Protein AF-A0A520Y7A0-F1 (afdb_monomer_lite)

Sequence (139 aa):
MLLGVAVIYAPFRQKADNKTYRIAVAVALAAAFLLTWVSLAVGIIGHESNDANAMYFAVLGVAIVGAVLVRFQPRGMMRTMYATAFAQAEVGATALIVRLGSRAPAWPWYVLMLTVFFGALWFFSGWLFQTAAEQLAGR

Foldseek 3Di:
DVVVVCVVVVVVVLLVPQPLSVVLVVLVVVLLVVLVCCLCPANLAAGNPQPLSVLSVVLVVLLVVQCVVCVVQLLSNLVSLLVSLVSLLVSLVCCLVVVRRVPHPPPPVSSVVSNVVSSVSSNVSSVSSVVSNVVSVVD

Structure (mmCIF, N/CA/C/O backbone):
data_AF-A0A520Y7A0-F1
#
_entry.id   AF-A0A520Y7A0-F1
#
loop_
_atom_site.group_PDB
_atom_site.id
_atom_site.type_symbol
_atom_site.label_atom_id
_atom_site.label_alt_id
_atom_site.label_comp_id
_atom_site.label_asym_id
_atom_site.label_entity_id
_atom_site.label_seq_id
_atom_site.pdbx_PDB_ins_code
_atom_site.Cartn_x
_atom_site.Cartn_y
_atom_site.Cartn_z
_atom_site.occupancy
_atom_site.B_iso_or_equiv
_atom_site.auth_seq_id
_atom_site.auth_comp_id
_atom_site.auth_asym_id
_atom_site.auth_atom_id
_atom_site.pdbx_PDB_model_num
ATOM 1 N N . MET A 1 1 ? -38.387 2.052 13.410 1.00 51.72 1 MET A N 1
ATOM 2 C CA . MET A 1 1 ? -37.458 2.593 12.388 1.00 51.72 1 MET A CA 1
ATOM 3 C C . MET A 1 1 ? -36.276 3.379 12.975 1.00 51.72 1 MET A C 1
ATOM 5 O O . MET A 1 1 ? -35.196 3.276 12.417 1.00 51.72 1 MET A O 1
ATOM 9 N N . LEU A 1 2 ? -36.401 4.071 14.120 1.00 52.44 2 LEU A N 1
ATOM 10 C CA . LEU A 1 2 ? -35.292 4.851 14.713 1.00 52.44 2 LEU A CA 1
ATOM 11 C C . LEU A 1 2 ? -34.219 4.022 15.459 1.00 52.44 2 LEU A C 1
ATOM 13 O O . LEU A 1 2 ? -33.059 4.418 15.494 1.00 52.44 2 LEU A O 1
ATOM 17 N N . LEU A 1 3 ? -34.558 2.837 15.982 1.00 50.62 3 LEU A N 1
ATOM 18 C CA . LEU A 1 3 ? -33.594 1.966 16.682 1.00 50.62 3 LEU A CA 1
ATOM 19 C C . LEU A 1 3 ? -32.600 1.257 15.740 1.00 50.62 3 LEU A C 1
ATOM 21 O O . LEU A 1 3 ? -31.473 0.976 16.136 1.00 50.62 3 LEU A O 1
ATOM 25 N N . GLY A 1 4 ? -32.973 1.025 14.475 1.00 45.44 4 GLY A N 1
ATOM 26 C CA . GLY A 1 4 ? -32.101 0.368 13.489 1.00 45.44 4 GLY A CA 1
ATOM 27 C C . GLY A 1 4 ? -30.946 1.249 12.999 1.00 45.44 4 GLY A C 1
ATOM 28 O O . GLY A 1 4 ? -29.886 0.740 12.646 1.00 45.44 4 GLY A O 1
ATOM 29 N N . VAL A 1 5 ? -31.117 2.574 13.033 1.00 51.53 5 VAL A N 1
ATOM 30 C CA . VAL A 1 5 ? -30.088 3.534 12.603 1.00 51.53 5 VAL A CA 1
ATOM 31 C C . VAL A 1 5 ? -28.972 3.643 13.650 1.00 51.53 5 VAL A C 1
ATOM 33 O O . VAL A 1 5 ? -27.796 3.662 13.298 1.00 51.53 5 VAL A O 1
ATOM 36 N N . ALA A 1 6 ? -29.300 3.620 14.945 1.00 51.00 6 ALA A N 1
ATOM 37 C CA . ALA A 1 6 ? -28.305 3.741 16.015 1.00 51.00 6 ALA A CA 1
ATOM 38 C C . ALA A 1 6 ? -27.326 2.550 16.071 1.00 51.00 6 ALA A C 1
ATOM 40 O O . ALA A 1 6 ? -26.126 2.750 16.264 1.00 51.00 6 ALA A O 1
ATOM 41 N N . VAL A 1 7 ? -27.814 1.325 15.834 1.00 51.75 7 VAL A N 1
ATOM 42 C CA . VAL A 1 7 ? -26.997 0.096 15.880 1.00 51.75 7 VAL A CA 1
ATOM 43 C C . VAL A 1 7 ? -26.000 0.024 14.717 1.00 51.75 7 VAL A C 1
ATOM 45 O O . VAL A 1 7 ? -24.890 -0.477 14.885 1.00 51.75 7 VAL A O 1
ATOM 48 N N . ILE A 1 8 ? -26.349 0.581 13.553 1.00 54.84 8 ILE A N 1
ATOM 49 C CA . ILE A 1 8 ? -25.453 0.637 12.387 1.00 54.84 8 ILE A CA 1
ATOM 50 C C . ILE A 1 8 ? -24.413 1.758 12.538 1.00 54.84 8 ILE A C 1
ATOM 52 O O . ILE A 1 8 ? -23.253 1.570 12.174 1.00 54.84 8 ILE A O 1
ATOM 56 N N . TYR A 1 9 ? -24.790 2.912 13.101 1.00 51.34 9 TYR A N 1
ATOM 57 C CA . TYR A 1 9 ? -23.896 4.074 13.201 1.00 51.34 9 TYR A CA 1
ATOM 58 C C . TYR A 1 9 ? -22.880 4.002 14.348 1.00 51.34 9 TYR A C 1
ATOM 60 O O . TYR A 1 9 ? -21.765 4.508 14.197 1.00 51.34 9 TYR A O 1
ATOM 68 N N . ALA A 1 10 ? -23.227 3.389 15.483 1.00 54.41 10 ALA A N 1
ATOM 69 C CA . ALA A 1 10 ? -22.354 3.320 16.659 1.00 54.41 10 ALA A CA 1
ATOM 70 C C . ALA A 1 10 ? -20.947 2.732 16.383 1.00 54.41 10 ALA A C 1
ATOM 72 O O . ALA A 1 10 ? -19.960 3.379 16.751 1.00 54.41 10 ALA A O 1
ATOM 73 N N . PRO A 1 11 ? -20.795 1.592 15.675 1.00 57.97 11 PRO A N 1
ATOM 74 C CA . PRO A 1 11 ? -19.472 1.039 15.376 1.00 57.97 11 PRO A CA 1
ATOM 75 C C . PRO A 1 11 ? -18.675 1.874 14.363 1.00 57.97 11 PRO A C 1
ATOM 77 O O . PRO A 1 11 ? -17.447 1.841 14.384 1.00 57.97 11 PRO A O 1
ATOM 80 N N . PHE A 1 12 ? -19.330 2.641 13.484 1.00 58.81 12 PHE A N 1
ATOM 81 C CA . PHE A 1 12 ? -18.635 3.581 12.594 1.00 58.81 12 PHE A CA 1
ATOM 82 C C . PHE A 1 12 ? -18.145 4.822 13.351 1.00 58.81 12 PHE A C 1
ATOM 84 O O . PHE A 1 12 ? -17.016 5.260 13.131 1.00 58.81 12 PHE A O 1
ATOM 91 N N . ARG A 1 13 ? -18.947 5.350 14.286 1.00 58.78 13 ARG A N 1
ATOM 92 C CA . ARG A 1 13 ? -18.568 6.502 15.121 1.00 58.78 13 ARG A CA 1
ATOM 93 C C . ARG A 1 13 ? -17.380 6.209 16.035 1.00 58.78 13 ARG A C 1
ATOM 95 O O . ARG A 1 13 ? -16.436 6.989 16.053 1.00 58.78 13 ARG A O 1
ATOM 102 N N . GLN A 1 14 ? -17.367 5.066 16.723 1.00 62.28 14 GLN A N 1
ATOM 103 C CA . GLN A 1 14 ? -16.245 4.710 17.606 1.00 62.28 14 GLN A CA 1
ATOM 104 C C . GLN A 1 14 ? -14.903 4.610 16.866 1.00 62.28 14 GLN A C 1
ATOM 106 O O . GLN A 1 14 ? -13.871 5.015 17.401 1.00 62.28 14 GLN A O 1
ATOM 111 N N . LYS A 1 15 ? -14.909 4.101 15.628 1.00 64.94 15 LYS A N 1
ATOM 112 C CA . LYS A 1 15 ? -1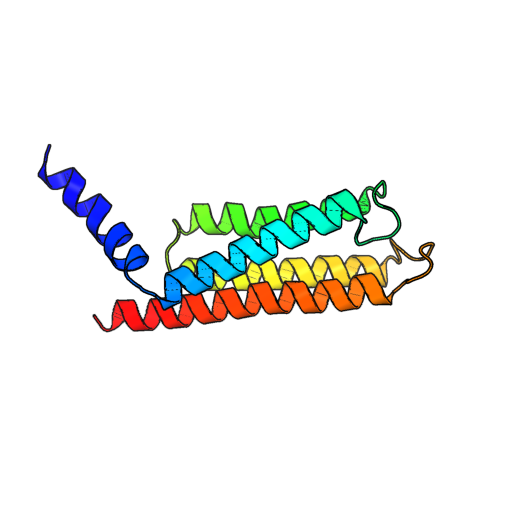3.706 4.057 14.782 1.00 64.94 15 LYS A CA 1
ATOM 113 C C . LYS A 1 15 ? -13.262 5.454 14.361 1.00 64.94 15 LYS A C 1
ATOM 115 O O . LYS A 1 15 ? -12.070 5.741 14.388 1.00 64.94 15 LYS A O 1
ATOM 120 N N . ALA A 1 16 ? -14.213 6.314 13.990 1.00 64.06 16 ALA A N 1
ATOM 121 C CA . ALA A 1 16 ? -13.939 7.684 13.569 1.00 64.06 16 ALA A CA 1
ATOM 122 C C . ALA A 1 16 ? -13.330 8.540 14.697 1.00 64.06 16 ALA A C 1
ATOM 124 O O . ALA A 1 16 ? -12.490 9.391 14.416 1.00 64.06 16 ALA A O 1
ATOM 125 N N . ASP A 1 17 ? -13.669 8.272 15.960 1.00 77.25 17 ASP A N 1
ATOM 126 C CA . ASP A 1 17 ? -13.097 8.983 17.113 1.00 77.25 17 ASP A CA 1
ATOM 127 C C . ASP A 1 17 ? -11.719 8.450 17.551 1.00 77.25 17 ASP A C 1
ATOM 129 O O . ASP A 1 17 ? -11.016 9.090 18.340 1.00 77.25 17 ASP A O 1
ATOM 133 N N . ASN A 1 18 ? -11.277 7.294 17.042 1.00 89.19 18 ASN A N 1
ATOM 134 C CA . ASN A 1 18 ? -9.945 6.772 17.338 1.00 89.19 18 ASN A CA 1
ATOM 135 C C . ASN A 1 18 ? -8.873 7.497 16.493 1.00 89.19 18 ASN A C 1
ATOM 137 O O . ASN A 1 18 ? -8.804 7.354 15.270 1.00 89.19 18 ASN A O 1
ATOM 141 N N . LYS A 1 19 ? -7.993 8.261 17.158 1.00 93.88 19 LYS A N 1
ATOM 142 C CA . LYS A 1 19 ? -6.903 9.011 16.504 1.00 93.88 19 LYS A CA 1
ATOM 143 C C . LYS A 1 19 ? -5.957 8.105 15.709 1.00 93.88 19 LYS A C 1
ATOM 145 O O . LYS A 1 19 ? -5.612 8.445 14.582 1.00 93.88 19 LYS A O 1
ATOM 150 N N . T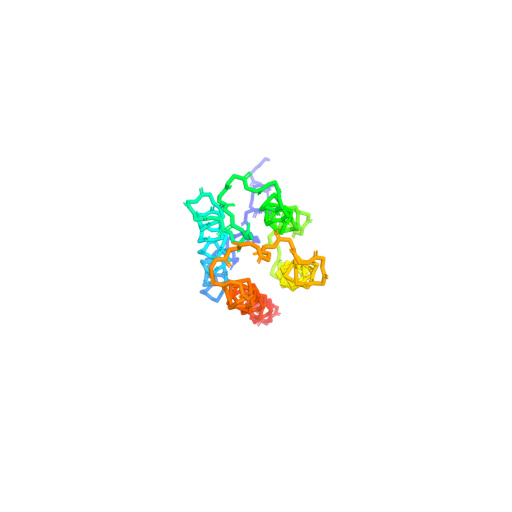HR A 1 20 ? -5.565 6.957 16.261 1.00 95.56 20 THR A N 1
ATOM 151 C CA . THR A 1 20 ? -4.662 6.004 15.597 1.00 95.56 20 THR A CA 1
ATOM 152 C C . THR A 1 20 ? -5.291 5.444 14.322 1.00 95.56 20 THR A C 1
ATOM 154 O O . THR A 1 20 ? -4.627 5.399 13.289 1.00 95.56 20 THR A O 1
ATOM 157 N N . TYR A 1 21 ? -6.587 5.119 14.349 1.00 95.19 21 TYR A N 1
ATOM 158 C CA . TYR A 1 21 ? -7.328 4.685 13.162 1.00 95.19 21 TYR A CA 1
ATOM 159 C C . TYR A 1 21 ? -7.319 5.758 12.061 1.00 95.19 21 TYR A C 1
ATOM 161 O O . TYR A 1 21 ? -7.062 5.455 10.898 1.00 95.19 21 TYR A O 1
ATOM 169 N N . ARG A 1 22 ? -7.542 7.031 12.417 1.00 95.06 22 ARG A N 1
ATOM 170 C CA . ARG A 1 22 ? -7.501 8.148 11.455 1.00 95.06 22 ARG A CA 1
ATOM 171 C C . ARG A 1 22 ? -6.121 8.343 10.834 1.00 95.06 22 ARG A C 1
ATOM 173 O O . ARG A 1 22 ? -6.039 8.591 9.635 1.00 95.06 22 ARG A O 1
ATOM 180 N N . ILE A 1 23 ? -5.055 8.222 11.626 1.00 97.69 23 ILE A N 1
ATOM 181 C CA . ILE A 1 23 ? -3.679 8.304 11.116 1.00 97.69 23 ILE A CA 1
ATOM 182 C C . ILE A 1 23 ? -3.404 7.129 10.171 1.00 97.69 23 ILE A C 1
ATOM 184 O O . ILE A 1 23 ? -2.872 7.348 9.088 1.00 97.69 23 ILE A O 1
ATOM 188 N N . ALA A 1 24 ? -3.834 5.910 10.517 1.00 97.56 24 ALA A N 1
ATOM 189 C CA . ALA A 1 24 ? -3.695 4.739 9.648 1.00 97.56 24 ALA A CA 1
ATOM 190 C C . ALA A 1 24 ? -4.353 4.963 8.276 1.00 97.56 24 ALA A C 1
ATOM 192 O O . ALA A 1 24 ? -3.728 4.724 7.240 1.00 97.56 24 ALA A O 1
ATOM 193 N N . VAL A 1 25 ? -5.587 5.485 8.276 1.00 97.38 25 VAL A N 1
ATOM 194 C CA . VAL A 1 25 ? -6.323 5.855 7.057 1.00 97.38 25 VAL A CA 1
ATOM 195 C C . VAL A 1 25 ? -5.590 6.948 6.281 1.00 97.38 25 VAL A C 1
ATOM 197 O O . VAL A 1 25 ? -5.430 6.817 5.072 1.00 97.38 25 VAL A O 1
ATOM 200 N N . ALA A 1 26 ? -5.117 8.002 6.949 1.00 98.12 26 ALA A N 1
ATOM 201 C CA . ALA A 1 26 ? -4.391 9.088 6.292 1.00 98.12 26 ALA A CA 1
ATOM 202 C C . ALA A 1 26 ? -3.112 8.589 5.601 1.00 98.12 26 ALA A C 1
ATOM 204 O O . ALA A 1 26 ? -2.868 8.948 4.452 1.00 98.12 26 ALA A O 1
ATOM 205 N N . VAL A 1 27 ? -2.341 7.714 6.257 1.00 98.56 27 VAL A N 1
ATOM 206 C CA . VAL A 1 27 ? -1.148 7.086 5.666 1.00 98.56 27 VAL A CA 1
ATOM 207 C C . VAL A 1 27 ? -1.522 6.239 4.449 1.00 98.56 27 VAL A C 1
ATOM 209 O O . VAL A 1 27 ? -0.895 6.382 3.403 1.00 98.56 27 VAL A O 1
ATOM 212 N N . ALA A 1 28 ? -2.557 5.397 4.548 1.00 98.38 28 ALA A N 1
ATOM 213 C CA . ALA A 1 28 ? -2.997 4.557 3.432 1.00 98.38 28 ALA A CA 1
ATOM 214 C C . ALA A 1 28 ? -3.467 5.389 2.228 1.00 98.38 28 ALA A C 1
ATOM 216 O O . ALA A 1 28 ? -3.114 5.087 1.091 1.00 98.38 28 ALA A O 1
ATOM 217 N N . LEU A 1 29 ? -4.240 6.452 2.468 1.00 98.44 29 LEU A N 1
ATOM 218 C CA . LEU A 1 29 ? -4.721 7.339 1.408 1.00 98.44 29 LEU A CA 1
ATOM 219 C C . LEU A 1 29 ? -3.582 8.138 0.774 1.00 98.44 29 LEU A C 1
ATOM 221 O O . LEU A 1 29 ? -3.547 8.265 -0.447 1.00 98.44 29 LEU A O 1
ATOM 225 N N . ALA A 1 30 ? -2.633 8.634 1.573 1.00 98.50 30 ALA A N 1
ATOM 226 C CA . ALA A 1 30 ? -1.449 9.312 1.058 1.00 98.50 30 ALA A CA 1
ATOM 227 C C . ALA A 1 30 ? -0.599 8.369 0.195 1.00 98.50 30 ALA A C 1
ATOM 229 O O . ALA A 1 30 ? -0.199 8.747 -0.903 1.00 98.50 30 ALA A O 1
ATOM 230 N N . ALA A 1 31 ? -0.384 7.127 0.641 1.00 98.38 31 ALA A N 1
ATOM 231 C CA . ALA A 1 31 ? 0.312 6.108 -0.139 1.00 98.38 31 ALA A CA 1
ATOM 232 C C . ALA A 1 31 ? -0.420 5.802 -1.455 1.00 98.38 31 ALA A C 1
ATOM 234 O O . ALA A 1 31 ? 0.206 5.811 -2.511 1.00 98.38 31 ALA A O 1
ATOM 235 N N . ALA A 1 32 ? -1.743 5.605 -1.417 1.00 98.25 32 ALA A N 1
ATOM 236 C CA . ALA A 1 32 ? -2.554 5.342 -2.606 1.00 98.25 32 ALA A CA 1
ATOM 237 C C . ALA A 1 32 ? -2.490 6.494 -3.619 1.00 98.25 32 ALA A C 1
ATOM 239 O O . ALA A 1 32 ? -2.311 6.272 -4.818 1.00 98.25 32 ALA A O 1
ATOM 240 N N . PHE A 1 33 ? -2.620 7.726 -3.126 1.00 97.94 33 PHE A N 1
ATOM 241 C CA . PHE A 1 33 ? -2.555 8.937 -3.933 1.00 97.94 33 PHE A CA 1
ATOM 242 C C . PHE A 1 33 ? -1.179 9.106 -4.579 1.00 97.94 33 PHE A C 1
ATOM 244 O O . PHE A 1 33 ? -1.093 9.271 -5.794 1.00 97.94 33 PHE A O 1
ATOM 251 N N . LEU A 1 34 ? -0.106 9.009 -3.789 1.00 97.44 34 LEU A N 1
ATOM 252 C CA . LEU A 1 34 ? 1.261 9.136 -4.289 1.00 97.44 34 LEU A CA 1
ATOM 253 C C . LEU A 1 34 ? 1.606 8.025 -5.282 1.00 97.44 34 LEU A C 1
ATOM 255 O O . LEU A 1 34 ? 2.234 8.310 -6.296 1.00 97.44 34 LEU A O 1
ATOM 259 N N . LEU A 1 35 ? 1.176 6.786 -5.027 1.00 96.06 35 LEU A N 1
ATOM 260 C CA . LEU A 1 35 ? 1.400 5.673 -5.948 1.00 96.06 35 LEU A CA 1
ATOM 261 C C . LEU A 1 35 ? 0.703 5.938 -7.281 1.00 96.06 35 LEU A C 1
ATOM 263 O O . LEU A 1 35 ? 1.339 5.869 -8.325 1.00 96.06 35 LEU A O 1
ATOM 267 N N . THR A 1 36 ? -0.573 6.327 -7.237 1.00 94.88 36 THR A N 1
ATOM 268 C CA . THR A 1 36 ? -1.351 6.674 -8.435 1.00 94.88 36 THR A CA 1
ATOM 269 C C . THR A 1 36 ? -0.685 7.801 -9.216 1.00 94.88 36 THR A C 1
ATOM 271 O O . THR A 1 36 ? -0.511 7.692 -10.427 1.00 94.88 36 THR A O 1
ATOM 274 N N . TRP A 1 37 ? -0.279 8.873 -8.531 1.00 94.44 37 TRP A N 1
ATOM 275 C CA . TRP A 1 37 ? 0.381 10.006 -9.168 1.00 94.44 37 TRP A CA 1
ATOM 276 C C . TRP A 1 37 ? 1.685 9.568 -9.829 1.00 94.44 37 TRP A C 1
ATOM 278 O O . TRP A 1 37 ? 1.836 9.742 -11.034 1.00 94.44 37 TRP A O 1
ATOM 288 N N . VAL A 1 38 ? 2.617 8.972 -9.084 1.00 92.25 38 VAL A N 1
ATOM 289 C CA . VAL A 1 38 ? 3.925 8.584 -9.631 1.00 92.25 38 VAL A CA 1
ATOM 290 C C . VAL A 1 38 ? 3.763 7.603 -10.796 1.00 92.25 38 VAL A C 1
ATOM 292 O O . VAL A 1 38 ? 4.420 7.774 -11.823 1.00 92.25 38 VAL A O 1
ATOM 295 N N . SER A 1 39 ? 2.845 6.637 -10.689 1.00 91.06 39 SER A N 1
ATOM 296 C CA . SER A 1 39 ? 2.544 5.697 -11.772 1.00 91.06 39 SER A CA 1
ATOM 297 C C . SER A 1 39 ? 2.002 6.377 -13.032 1.00 91.06 39 SER A C 1
ATOM 299 O O . SER A 1 39 ? 2.341 5.932 -14.122 1.00 91.06 39 SER A O 1
ATOM 301 N N . LEU A 1 40 ? 1.200 7.441 -12.907 1.00 88.31 40 LEU A N 1
ATOM 302 C CA . LEU A 1 40 ? 0.618 8.157 -14.049 1.00 88.31 40 LEU A CA 1
ATOM 303 C C . LEU A 1 40 ? 1.532 9.239 -14.641 1.00 88.31 40 LEU A C 1
ATOM 305 O O . LEU A 1 40 ? 1.482 9.477 -15.841 1.00 88.31 40 LEU A O 1
ATOM 309 N N . ALA A 1 41 ? 2.317 9.930 -13.814 1.00 87.19 41 ALA A N 1
ATOM 310 C CA . ALA A 1 41 ? 3.105 11.084 -14.249 1.00 87.19 41 ALA A CA 1
ATOM 311 C C . ALA A 1 41 ? 4.512 10.713 -14.723 1.00 87.19 41 ALA A C 1
ATOM 313 O O . ALA A 1 41 ? 5.027 11.345 -15.638 1.00 87.19 41 ALA A O 1
ATOM 314 N N . VAL A 1 42 ? 5.144 9.739 -14.066 1.00 85.94 42 VAL A N 1
ATOM 315 C CA . VAL A 1 42 ? 6.548 9.378 -14.322 1.00 85.94 42 VAL A CA 1
ATOM 316 C C . VAL A 1 42 ? 6.662 7.954 -14.860 1.00 85.94 42 VAL A C 1
ATOM 318 O O . VAL A 1 42 ? 7.544 7.665 -15.661 1.00 85.94 42 VAL A O 1
ATOM 321 N N . GLY A 1 43 ? 5.766 7.061 -14.431 1.00 85.94 43 GLY A N 1
ATOM 322 C CA . GLY A 1 43 ? 5.956 5.627 -14.603 1.00 85.94 43 GLY A CA 1
ATOM 323 C C . GLY A 1 43 ? 7.030 5.117 -13.643 1.00 85.94 43 GLY A C 1
ATOM 324 O O . GLY A 1 43 ? 8.101 5.696 -13.483 1.00 85.94 43 GLY A O 1
ATOM 325 N N . ILE A 1 44 ? 6.742 4.017 -12.956 1.00 87.75 44 ILE A N 1
ATOM 326 C CA . ILE A 1 44 ? 7.701 3.403 -12.029 1.00 87.75 44 ILE A CA 1
ATOM 327 C C . ILE A 1 44 ? 8.604 2.422 -12.785 1.00 87.75 44 ILE A C 1
ATOM 329 O O . ILE A 1 44 ? 9.795 2.308 -12.493 1.00 87.75 44 ILE A O 1
ATOM 333 N N . ILE A 1 45 ? 8.043 1.716 -13.770 1.00 89.69 45 ILE A N 1
ATOM 334 C CA . ILE A 1 45 ? 8.751 0.736 -14.592 1.00 89.69 45 ILE A CA 1
ATOM 335 C C . ILE A 1 45 ? 8.945 1.310 -15.995 1.00 89.69 45 ILE A C 1
ATOM 337 O O . ILE A 1 45 ? 8.007 1.380 -16.785 1.00 89.69 45 ILE A O 1
ATOM 341 N N . GLY A 1 46 ? 10.185 1.641 -16.354 1.00 86.94 46 GLY A N 1
ATOM 342 C CA . GLY A 1 46 ? 10.482 2.136 -17.698 1.00 86.94 46 GLY A CA 1
ATOM 343 C C . GLY A 1 46 ? 9.994 3.573 -17.904 1.00 86.94 46 GLY A C 1
ATOM 344 O O . GLY A 1 46 ? 10.316 4.443 -17.103 1.00 86.94 46 GLY A O 1
ATOM 345 N N . HIS A 1 47 ? 9.244 3.792 -18.985 1.00 82.06 47 HIS A N 1
ATOM 346 C CA . HIS A 1 47 ? 8.552 5.050 -19.285 1.00 82.06 47 HIS A CA 1
ATOM 347 C C . HIS A 1 47 ? 7.094 4.997 -18.811 1.00 82.06 47 HIS A C 1
ATOM 349 O O . HIS A 1 47 ? 6.550 3.912 -18.599 1.00 82.06 47 HIS A O 1
ATOM 355 N N . GLU A 1 48 ? 6.438 6.149 -18.705 1.00 77.12 48 GLU A N 1
ATOM 356 C CA . GLU A 1 48 ? 5.043 6.273 -18.272 1.00 77.12 48 GLU A CA 1
ATOM 357 C C . GLU A 1 48 ? 4.055 5.477 -19.141 1.00 77.12 48 GLU A C 1
ATOM 359 O O . GLU A 1 48 ? 3.077 4.937 -18.631 1.00 77.12 48 GLU A O 1
ATOM 364 N N . SER A 1 49 ? 4.348 5.317 -20.435 1.00 82.50 49 SER A N 1
ATOM 365 C CA . SER A 1 49 ? 3.538 4.551 -21.392 1.00 82.50 49 SER A CA 1
ATOM 366 C C . SER A 1 49 ? 3.805 3.042 -21.385 1.00 82.50 49 SER A C 1
ATOM 368 O O . SER A 1 49 ? 3.259 2.318 -22.212 1.00 82.50 49 SER A O 1
ATOM 370 N N . ASN A 1 50 ? 4.652 2.541 -20.480 1.00 85.19 50 ASN A N 1
ATOM 371 C CA . ASN A 1 50 ? 4.902 1.109 -20.352 1.00 85.19 50 ASN A CA 1
ATOM 372 C C . ASN A 1 50 ? 3.714 0.413 -19.675 1.00 85.19 50 ASN A C 1
ATOM 374 O O . ASN A 1 50 ? 3.428 0.675 -18.503 1.00 85.19 50 ASN A O 1
ATOM 378 N N . ASP A 1 51 ? 3.098 -0.535 -20.385 1.00 88.75 51 ASP A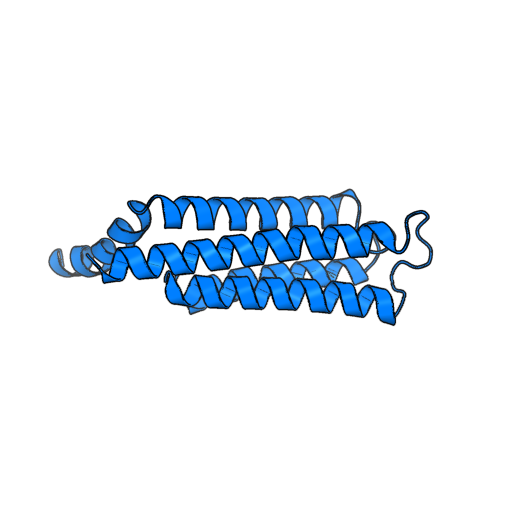 N 1
ATOM 379 C CA . ASP A 1 51 ? 1.968 -1.346 -19.913 1.00 88.75 51 ASP A CA 1
ATOM 380 C C . ASP A 1 51 ? 2.238 -2.041 -18.568 1.00 88.75 51 ASP A C 1
ATOM 382 O O . ASP A 1 51 ? 1.317 -2.268 -17.784 1.00 88.75 51 ASP A O 1
ATOM 386 N N . ALA A 1 52 ? 3.504 -2.327 -18.237 1.00 91.44 52 ALA A N 1
ATOM 387 C CA . ALA A 1 52 ? 3.890 -2.905 -16.950 1.00 91.44 52 ALA A CA 1
ATOM 388 C C . ALA A 1 52 ? 3.491 -2.033 -15.744 1.00 91.44 52 ALA A C 1
ATOM 390 O O . ALA A 1 52 ? 3.266 -2.559 -14.653 1.00 91.44 52 ALA A O 1
ATOM 391 N N . ASN A 1 53 ? 3.343 -0.713 -15.918 1.00 91.56 53 ASN A N 1
ATOM 392 C CA . ASN A 1 53 ? 2.865 0.166 -14.849 1.00 91.56 53 ASN A CA 1
ATOM 393 C C . ASN A 1 53 ? 1.428 -0.169 -14.412 1.00 91.56 53 ASN A C 1
ATOM 395 O O . ASN A 1 53 ? 1.050 0.156 -13.284 1.00 91.56 53 ASN A O 1
ATOM 399 N N . ALA A 1 54 ? 0.656 -0.899 -15.231 1.00 92.06 54 ALA A N 1
ATOM 400 C CA . ALA A 1 54 ? -0.677 -1.367 -14.866 1.00 92.06 54 ALA A CA 1
ATOM 401 C C . ALA A 1 54 ? -0.682 -2.272 -13.619 1.00 92.06 54 ALA A C 1
ATOM 403 O O . ALA A 1 54 ? -1.667 -2.312 -12.880 1.00 92.06 54 ALA A O 1
ATOM 404 N N . MET A 1 55 ? 0.435 -2.949 -13.329 1.00 95.62 55 MET A N 1
ATOM 405 C CA . MET A 1 55 ? 0.583 -3.799 -12.144 1.00 95.62 55 MET A CA 1
ATOM 406 C C . MET A 1 55 ? 0.399 -3.020 -10.831 1.00 95.62 55 MET A C 1
ATOM 408 O O . MET A 1 55 ? -0.122 -3.569 -9.861 1.00 95.62 55 MET A O 1
ATOM 412 N N . TYR A 1 56 ? 0.748 -1.729 -10.786 1.00 95.62 56 TYR A N 1
ATOM 413 C CA . TYR A 1 56 ? 0.541 -0.908 -9.586 1.00 95.62 56 TYR A CA 1
ATOM 414 C C . TYR A 1 56 ? -0.939 -0.598 -9.329 1.00 95.62 56 TYR A C 1
ATOM 416 O O . TYR A 1 56 ? -1.344 -0.478 -8.172 1.00 95.62 56 TYR A O 1
ATOM 424 N N . PHE A 1 57 ? -1.787 -0.573 -10.364 1.00 94.69 57 PHE A N 1
ATOM 425 C CA . PHE A 1 57 ? -3.237 -0.499 -10.164 1.00 94.69 57 PHE A CA 1
ATOM 426 C C . PHE A 1 57 ? -3.801 -1.788 -9.563 1.00 94.69 57 PHE A C 1
ATOM 428 O O . PHE A 1 57 ? -4.764 -1.721 -8.802 1.00 94.69 57 PHE A O 1
ATOM 435 N N . ALA A 1 58 ? -3.183 -2.948 -9.815 1.00 96.06 58 ALA A N 1
ATOM 436 C CA . ALA A 1 58 ? -3.556 -4.181 -9.124 1.00 96.06 58 ALA A CA 1
ATOM 437 C C . ALA A 1 58 ? -3.257 -4.094 -7.615 1.00 96.06 58 ALA A C 1
ATOM 439 O O . ALA A 1 58 ? -4.089 -4.508 -6.809 1.00 96.06 58 ALA A O 1
ATOM 440 N N . VAL A 1 59 ? -2.136 -3.474 -7.217 1.00 98.19 59 VAL A N 1
ATOM 441 C CA . VAL A 1 59 ? -1.817 -3.205 -5.799 1.00 98.19 59 VAL A CA 1
ATOM 442 C C . VAL A 1 59 ? -2.892 -2.324 -5.154 1.00 98.19 59 VAL A C 1
ATOM 444 O O . VAL A 1 59 ? -3.402 -2.645 -4.078 1.00 98.19 59 VAL A O 1
ATOM 447 N N . LEU A 1 60 ? -3.303 -1.247 -5.832 1.00 98.12 60 LEU A N 1
ATOM 448 C CA . LEU A 1 60 ? -4.413 -0.400 -5.377 1.00 98.12 60 LEU A CA 1
ATOM 449 C C . LEU A 1 60 ? -5.733 -1.182 -5.308 1.00 98.12 60 LEU A C 1
ATOM 451 O O . LEU A 1 60 ? -6.497 -1.021 -4.356 1.00 98.12 60 LEU A O 1
ATOM 455 N N . GLY A 1 61 ? -5.971 -2.077 -6.267 1.00 97.94 61 GLY A N 1
ATOM 456 C CA . GLY A 1 61 ? -7.107 -2.993 -6.280 1.00 97.94 61 GLY A CA 1
ATOM 457 C C . GLY A 1 61 ? -7.172 -3.863 -5.024 1.00 97.94 61 GLY A C 1
ATOM 458 O O . GLY A 1 61 ? -8.229 -3.939 -4.401 1.00 97.94 61 GLY A O 1
ATOM 459 N N . VAL A 1 62 ? -6.046 -4.443 -4.589 1.00 98.44 62 VAL A N 1
ATOM 460 C CA . VAL A 1 62 ? -5.966 -5.223 -3.337 1.00 98.44 62 VAL A CA 1
ATOM 461 C C . VAL A 1 62 ? -6.376 -4.372 -2.135 1.00 98.44 62 VAL A C 1
ATOM 463 O O . VAL A 1 62 ? -7.198 -4.808 -1.326 1.00 98.44 62 VAL A O 1
ATOM 466 N N . ALA A 1 63 ? -5.864 -3.141 -2.041 1.00 98.00 63 ALA A N 1
ATOM 467 C CA . ALA A 1 63 ? -6.203 -2.232 -0.949 1.00 98.00 63 ALA A CA 1
ATOM 468 C C . ALA A 1 63 ? -7.702 -1.884 -0.926 1.00 98.00 63 ALA A C 1
ATOM 470 O O . ALA A 1 63 ? -8.336 -1.962 0.126 1.00 98.00 63 ALA A O 1
ATOM 471 N N . ILE A 1 64 ? -8.276 -1.528 -2.080 1.00 97.88 64 ILE A N 1
ATOM 472 C CA . ILE A 1 64 ? -9.679 -1.107 -2.207 1.00 97.88 64 ILE A CA 1
ATOM 473 C C . ILE A 1 64 ? -10.624 -2.279 -1.940 1.00 97.88 64 ILE A C 1
ATOM 475 O O . ILE A 1 64 ? -11.512 -2.180 -1.092 1.00 97.88 64 ILE A O 1
ATOM 479 N N . VAL A 1 65 ? -10.425 -3.401 -2.636 1.00 98.19 65 VAL A N 1
ATOM 480 C CA . VAL A 1 65 ? -11.282 -4.584 -2.507 1.00 98.19 65 VAL A CA 1
ATOM 481 C C . VAL A 1 65 ? -11.203 -5.128 -1.087 1.00 98.19 65 VAL A C 1
ATOM 483 O O . VAL A 1 65 ? -12.240 -5.359 -0.467 1.00 98.19 65 VAL A O 1
ATOM 486 N N . GLY A 1 66 ? -9.998 -5.260 -0.525 1.00 97.62 66 GLY A N 1
ATOM 487 C CA . GLY A 1 66 ? -9.827 -5.713 0.852 1.00 97.62 66 GLY A CA 1
ATOM 488 C C . GLY A 1 66 ? -10.512 -4.788 1.859 1.00 97.62 66 GLY A C 1
ATOM 489 O O . GLY A 1 66 ? -11.232 -5.273 2.731 1.00 97.62 66 GLY A O 1
ATOM 490 N N . ALA A 1 67 ? -10.397 -3.464 1.693 1.00 96.38 67 ALA A N 1
ATOM 491 C CA . ALA A 1 67 ? -11.044 -2.495 2.576 1.00 96.38 67 ALA A CA 1
ATOM 492 C C . ALA A 1 67 ? -12.580 -2.603 2.556 1.00 96.38 67 ALA A C 1
ATOM 494 O O . ALA A 1 67 ? -13.220 -2.545 3.613 1.00 96.38 67 ALA A O 1
ATOM 495 N N . VAL A 1 68 ? -13.169 -2.820 1.374 1.00 95.81 68 VAL A N 1
ATOM 496 C CA . VAL A 1 68 ? -14.613 -3.048 1.212 1.00 95.81 68 VAL A CA 1
ATOM 497 C C . VAL A 1 68 ? -15.031 -4.385 1.829 1.00 95.81 68 VAL A C 1
ATOM 499 O O . VAL A 1 68 ? -15.977 -4.418 2.620 1.00 95.81 68 VAL A O 1
ATOM 502 N N . LEU A 1 69 ? -14.313 -5.474 1.534 1.00 95.44 69 LEU A N 1
ATOM 503 C CA . LEU A 1 69 ? -14.616 -6.818 2.044 1.00 95.44 69 LEU A CA 1
ATOM 504 C C . LEU A 1 69 ? -14.575 -6.873 3.572 1.00 95.44 69 LEU A C 1
ATOM 506 O O . LEU A 1 69 ? -15.452 -7.461 4.205 1.00 95.44 69 LEU A O 1
ATOM 510 N N . VAL A 1 70 ? -13.592 -6.209 4.180 1.00 94.94 70 VAL A N 1
ATOM 511 C CA . VAL A 1 70 ? -13.462 -6.136 5.639 1.00 94.94 70 VAL A CA 1
ATOM 512 C C . VAL A 1 70 ? -14.292 -5.014 6.262 1.00 94.94 70 VAL A C 1
ATOM 514 O O . VAL A 1 70 ? -14.212 -4.800 7.473 1.00 94.94 70 VAL A O 1
ATOM 517 N N . ARG A 1 71 ? -15.097 -4.297 5.464 1.00 92.31 71 ARG A N 1
ATOM 518 C CA . ARG A 1 71 ? -15.994 -3.210 5.893 1.00 92.31 71 ARG A CA 1
ATOM 519 C C . ARG A 1 71 ? -15.290 -2.175 6.769 1.00 92.31 71 ARG A C 1
ATOM 521 O O . ARG A 1 71 ? -15.837 -1.737 7.789 1.00 92.31 71 ARG A O 1
ATOM 528 N N . PHE A 1 72 ? -14.049 -1.841 6.417 1.00 92.00 72 PHE A N 1
ATOM 529 C CA . PHE A 1 72 ? -13.223 -0.899 7.172 1.00 92.00 72 PHE A CA 1
ATOM 530 C C . PHE A 1 72 ? -13.124 -1.266 8.672 1.00 92.00 72 PHE A C 1
ATOM 532 O O . PHE A 1 72 ? -13.179 -0.417 9.565 1.00 92.00 72 PHE A O 1
ATOM 539 N N . GLN A 1 73 ? -13.090 -2.561 9.005 1.00 91.75 73 GLN A N 1
ATOM 540 C CA . GLN A 1 73 ? -12.845 -3.026 10.372 1.00 91.75 73 GLN A CA 1
ATOM 541 C C . GLN A 1 73 ? -11.341 -2.981 10.676 1.00 91.75 73 GLN A C 1
ATOM 543 O O . GLN A 1 73 ? -10.582 -3.543 9.892 1.00 91.75 73 GLN A O 1
ATOM 548 N N . PRO A 1 74 ? -10.889 -2.411 11.812 1.00 93.06 74 PRO A N 1
ATOM 549 C CA . PRO A 1 74 ? -9.463 -2.246 12.124 1.00 93.06 74 PRO A CA 1
ATOM 550 C C . PRO A 1 74 ? -8.627 -3.527 11.954 1.00 93.06 74 PRO A C 1
ATOM 552 O O . PRO A 1 74 ? -7.640 -3.534 11.224 1.00 93.06 74 PRO A O 1
ATOM 555 N N . ARG A 1 75 ? -9.075 -4.659 12.524 1.00 94.50 75 ARG A N 1
ATOM 556 C CA . ARG A 1 75 ? -8.376 -5.954 12.380 1.00 94.50 75 ARG A CA 1
ATOM 557 C C . ARG A 1 75 ? -8.302 -6.445 10.932 1.00 94.50 75 ARG A C 1
ATOM 559 O O . ARG A 1 75 ? -7.311 -7.051 10.539 1.00 94.50 75 ARG A O 1
ATOM 566 N N . GLY A 1 76 ? -9.349 -6.214 10.145 1.00 96.31 76 GLY A N 1
ATOM 567 C CA . GLY A 1 76 ? -9.368 -6.592 8.733 1.00 96.31 76 GLY A CA 1
ATOM 568 C C . GLY A 1 76 ? -8.532 -5.652 7.862 1.00 96.31 76 GLY A C 1
ATOM 569 O O . GLY A 1 76 ? -7.853 -6.111 6.947 1.00 96.31 76 GLY A O 1
ATOM 570 N N . MET A 1 77 ? -8.513 -4.359 8.191 1.00 97.81 77 MET A N 1
ATOM 571 C CA . MET A 1 77 ? -7.685 -3.353 7.527 1.00 97.81 77 MET A CA 1
ATOM 572 C C . MET A 1 77 ? -6.197 -3.622 7.733 1.00 97.81 77 MET A C 1
ATOM 574 O O . MET A 1 77 ? -5.452 -3.543 6.768 1.00 97.81 77 MET A O 1
ATOM 578 N N . MET A 1 78 ? -5.769 -4.032 8.932 1.00 98.06 78 MET A N 1
ATOM 579 C CA . MET A 1 78 ? -4.393 -4.492 9.171 1.00 98.06 78 MET A CA 1
ATOM 580 C C . MET A 1 78 ? -3.982 -5.577 8.163 1.00 98.06 78 MET A C 1
ATOM 582 O O . MET A 1 78 ? -2.998 -5.416 7.446 1.00 98.06 78 MET A O 1
ATOM 586 N N . ARG A 1 79 ? -4.771 -6.657 8.065 1.00 98.31 79 ARG A N 1
ATOM 587 C CA . ARG A 1 79 ? -4.502 -7.759 7.124 1.00 98.31 79 ARG A CA 1
ATOM 588 C C . ARG A 1 79 ? -4.520 -7.285 5.674 1.00 98.31 79 ARG A C 1
ATOM 590 O O . ARG A 1 79 ? -3.680 -7.709 4.892 1.00 98.31 79 ARG A O 1
ATOM 597 N N . THR A 1 80 ? -5.448 -6.390 5.340 1.00 98.56 80 THR A N 1
ATOM 598 C CA . THR A 1 80 ? -5.545 -5.793 4.003 1.00 98.56 80 THR A CA 1
ATOM 599 C C . THR A 1 80 ? -4.279 -5.017 3.662 1.00 98.56 80 THR A C 1
ATOM 601 O O . THR A 1 80 ? -3.699 -5.255 2.615 1.00 98.56 80 THR A O 1
ATOM 604 N N . MET A 1 81 ? -3.801 -4.145 4.551 1.00 98.69 81 MET A N 1
ATOM 605 C CA . MET A 1 81 ? -2.600 -3.346 4.304 1.00 98.69 81 MET A CA 1
ATOM 606 C C . MET A 1 81 ? -1.336 -4.210 4.207 1.00 98.69 81 MET A C 1
ATOM 608 O O . MET A 1 81 ? -0.486 -3.940 3.364 1.00 98.69 81 MET A O 1
ATOM 612 N N . TYR A 1 82 ? -1.218 -5.281 4.998 1.00 98.75 82 TYR A N 1
ATOM 613 C CA . TYR A 1 82 ? -0.120 -6.243 4.842 1.00 98.75 82 TYR A CA 1
ATOM 614 C C . TYR A 1 82 ? -0.204 -7.017 3.522 1.00 98.75 82 TYR A C 1
ATOM 616 O O . TYR A 1 82 ? 0.817 -7.193 2.863 1.00 98.75 82 TYR A O 1
ATOM 624 N N . ALA A 1 83 ? -1.403 -7.418 3.090 1.00 98.69 83 ALA A N 1
ATOM 625 C CA . ALA A 1 83 ? -1.597 -8.018 1.771 1.00 98.69 83 ALA A CA 1
ATOM 626 C C . ALA A 1 83 ? -1.237 -7.038 0.640 1.00 98.69 83 ALA A C 1
ATOM 628 O O . ALA A 1 83 ? -0.594 -7.432 -0.328 1.00 98.69 83 ALA A O 1
ATOM 629 N N . THR A 1 84 ? -1.575 -5.753 0.777 1.00 98.69 84 THR A N 1
ATOM 630 C CA . THR A 1 84 ? -1.172 -4.702 -0.167 1.00 98.69 84 THR A CA 1
ATOM 631 C C . THR A 1 84 ? 0.345 -4.500 -0.180 1.00 98.69 84 THR A C 1
ATOM 633 O O . THR A 1 84 ? 0.932 -4.385 -1.252 1.00 98.69 84 THR A O 1
ATOM 636 N N . ALA A 1 85 ? 1.002 -4.500 0.984 1.00 98.75 85 ALA A N 1
ATOM 637 C CA . ALA A 1 85 ? 2.461 -4.412 1.084 1.00 98.75 85 ALA A CA 1
ATOM 638 C C . ALA A 1 85 ? 3.144 -5.604 0.395 1.00 98.75 85 ALA A C 1
ATOM 640 O O . ALA A 1 85 ? 4.126 -5.429 -0.324 1.00 98.75 85 ALA A O 1
ATOM 641 N N . PHE A 1 86 ? 2.590 -6.806 0.572 1.00 98.62 86 PHE A N 1
ATOM 642 C CA . PHE A 1 86 ? 3.048 -8.005 -0.119 1.00 98.62 86 PHE A CA 1
ATOM 643 C C . PHE A 1 86 ? 2.850 -7.893 -1.637 1.00 98.62 86 PHE A C 1
ATOM 645 O O . PHE A 1 86 ? 3.795 -8.104 -2.388 1.00 98.62 86 PHE A O 1
ATOM 652 N N . ALA A 1 87 ? 1.673 -7.458 -2.099 1.00 98.50 87 ALA A N 1
ATOM 653 C CA . ALA A 1 87 ? 1.418 -7.222 -3.520 1.00 98.50 87 ALA A CA 1
ATOM 654 C C . ALA A 1 87 ? 2.388 -6.186 -4.121 1.00 98.50 87 ALA A C 1
ATOM 656 O O . ALA A 1 87 ? 2.892 -6.381 -5.223 1.00 98.50 87 ALA A O 1
ATOM 657 N N . GLN A 1 88 ? 2.708 -5.114 -3.387 1.00 98.50 88 GLN A N 1
ATOM 658 C CA . GLN A 1 88 ? 3.715 -4.128 -3.794 1.00 98.50 88 GLN A CA 1
ATOM 659 C C . GLN A 1 88 ? 5.094 -4.780 -3.988 1.00 98.50 88 GLN A C 1
ATOM 661 O O . GLN A 1 88 ? 5.763 -4.511 -4.988 1.00 98.50 88 GLN A O 1
ATOM 666 N N . ALA A 1 89 ? 5.514 -5.633 -3.049 1.00 98.31 89 ALA A N 1
ATOM 667 C CA . ALA A 1 89 ? 6.784 -6.349 -3.124 1.00 98.31 89 ALA A CA 1
ATOM 668 C C . ALA A 1 89 ? 6.824 -7.331 -4.306 1.00 98.31 89 ALA A C 1
ATOM 670 O O . ALA A 1 89 ? 7.815 -7.356 -5.031 1.00 98.31 89 ALA A O 1
ATOM 671 N N . GLU A 1 90 ? 5.739 -8.070 -4.548 1.00 98.12 90 GLU A N 1
ATOM 672 C CA . GLU A 1 90 ? 5.595 -8.994 -5.682 1.00 98.12 90 GLU A CA 1
ATOM 673 C C . GLU A 1 90 ? 5.709 -8.276 -7.034 1.00 98.12 90 GLU A C 1
ATOM 675 O O . GLU A 1 90 ? 6.426 -8.734 -7.928 1.00 98.12 90 GLU A O 1
ATOM 680 N N . VAL A 1 91 ? 5.068 -7.111 -7.187 1.00 97.56 91 VAL A N 1
ATOM 681 C CA . VAL A 1 91 ? 5.194 -6.291 -8.405 1.00 97.56 91 VAL A CA 1
ATOM 682 C C . VAL A 1 91 ? 6.639 -5.835 -8.607 1.00 97.56 91 VAL A C 1
ATOM 684 O O . VAL A 1 91 ? 7.183 -5.983 -9.704 1.00 97.56 91 VAL A O 1
ATOM 687 N N . GLY A 1 92 ? 7.289 -5.328 -7.554 1.00 96.88 92 GLY A N 1
ATOM 688 C CA . GLY A 1 92 ? 8.694 -4.922 -7.610 1.00 96.88 92 GLY A CA 1
ATOM 689 C C . GLY A 1 92 ? 9.630 -6.081 -7.962 1.00 96.88 92 GLY A C 1
ATOM 690 O O . GLY A 1 92 ? 10.469 -5.949 -8.852 1.00 96.88 92 GLY A O 1
ATOM 691 N N . ALA A 1 93 ? 9.455 -7.239 -7.324 1.00 97.44 93 ALA A N 1
ATOM 692 C CA . ALA A 1 93 ? 10.228 -8.447 -7.601 1.00 97.44 93 ALA A CA 1
ATOM 693 C C . ALA A 1 93 ? 10.043 -8.915 -9.051 1.00 97.44 93 ALA A C 1
ATOM 695 O O . ALA A 1 93 ? 11.028 -9.155 -9.750 1.00 97.44 93 ALA A O 1
ATOM 696 N N . THR A 1 94 ? 8.799 -8.959 -9.533 1.00 96.62 94 THR A N 1
ATOM 697 C CA . THR A 1 94 ? 8.476 -9.320 -10.921 1.00 96.62 94 THR A CA 1
ATOM 698 C C . THR A 1 94 ? 9.163 -8.380 -11.905 1.00 96.62 94 THR A C 1
ATOM 700 O O . THR A 1 94 ? 9.818 -8.838 -12.843 1.00 96.62 94 THR A O 1
ATOM 703 N N . ALA A 1 95 ? 9.082 -7.067 -11.668 1.00 95.50 95 ALA A N 1
ATOM 704 C CA . ALA A 1 95 ? 9.741 -6.080 -12.511 1.00 95.50 95 ALA A CA 1
ATOM 705 C C . ALA A 1 95 ? 11.253 -6.330 -12.593 1.00 95.50 95 ALA A C 1
ATOM 707 O O . ALA A 1 95 ? 11.805 -6.320 -13.696 1.00 95.50 95 ALA A O 1
ATOM 708 N N . LEU A 1 96 ? 11.913 -6.593 -11.458 1.00 95.88 96 LEU A N 1
ATOM 709 C CA . LEU A 1 96 ? 13.356 -6.849 -11.381 1.00 95.88 96 LEU A CA 1
ATOM 710 C C . LEU A 1 96 ? 13.769 -8.150 -12.080 1.00 95.88 96 LEU A C 1
ATOM 712 O O . LEU A 1 96 ? 14.714 -8.137 -12.869 1.00 95.88 96 LEU A O 1
ATOM 716 N N . ILE A 1 97 ? 13.058 -9.250 -11.818 1.00 96.69 97 ILE A N 1
ATOM 717 C CA . ILE A 1 97 ? 13.363 -10.583 -12.360 1.00 96.69 97 ILE A CA 1
ATOM 718 C C . ILE A 1 97 ? 13.172 -10.602 -13.879 1.00 96.69 97 ILE A C 1
ATOM 720 O O . ILE A 1 97 ? 14.054 -11.047 -14.611 1.00 96.69 97 ILE A O 1
ATOM 724 N N . VAL A 1 98 ? 12.046 -10.066 -14.361 1.00 95.81 98 VAL A N 1
ATOM 725 C CA . VAL A 1 98 ? 11.692 -10.035 -15.791 1.00 95.81 98 VAL A CA 1
ATOM 726 C C . VAL A 1 98 ? 12.363 -8.859 -16.522 1.00 95.81 98 VAL A C 1
ATOM 728 O O . VAL A 1 98 ? 12.346 -8.784 -17.747 1.00 95.81 98 VAL A O 1
ATOM 731 N N . ARG A 1 99 ? 13.023 -7.953 -15.786 1.00 93.75 99 ARG A N 1
ATOM 732 C CA . ARG A 1 99 ? 13.741 -6.778 -16.310 1.00 93.75 99 ARG A CA 1
ATOM 733 C C . ARG A 1 99 ? 12.852 -5.806 -17.097 1.00 93.75 99 ARG A C 1
ATOM 735 O O . ARG A 1 99 ? 13.306 -5.187 -18.065 1.00 93.75 99 ARG A O 1
ATOM 742 N N . LEU A 1 100 ? 11.608 -5.623 -16.644 1.00 91.75 100 LEU A N 1
ATOM 743 C CA . LEU A 1 100 ? 10.562 -4.848 -17.337 1.00 91.75 100 LEU A CA 1
ATOM 744 C C . LEU A 1 100 ? 10.898 -3.357 -17.528 1.00 91.75 100 LEU A C 1
ATOM 746 O O . LEU A 1 100 ? 10.300 -2.701 -18.377 1.00 91.75 100 LEU A O 1
ATOM 750 N N . GLY A 1 101 ? 11.857 -2.815 -16.771 1.00 88.69 101 GLY A N 1
ATOM 751 C CA . GLY A 1 101 ? 12.320 -1.427 -16.884 1.00 88.69 101 GLY A CA 1
ATOM 752 C C . GLY A 1 101 ? 13.774 -1.275 -17.342 1.00 88.69 101 GLY A C 1
ATOM 753 O O . GLY A 1 101 ? 14.324 -0.187 -17.223 1.00 88.69 101 GLY A O 1
ATOM 754 N N . SER A 1 102 ? 14.410 -2.333 -17.857 1.00 89.38 102 SER A N 1
ATOM 755 C CA . SER A 1 102 ? 15.861 -2.374 -18.143 1.00 89.38 102 SER A CA 1
ATOM 756 C C . SER A 1 102 ? 16.387 -1.339 -19.139 1.00 89.38 102 SER A C 1
ATOM 758 O O . SER A 1 102 ? 17.593 -1.118 -19.201 1.00 89.38 102 SER A O 1
ATOM 760 N N . ARG A 1 103 ? 15.502 -0.708 -19.914 1.00 84.94 103 ARG A N 1
ATOM 761 C CA . ARG A 1 103 ? 15.849 0.356 -20.867 1.00 84.94 103 ARG A CA 1
ATOM 762 C C . ARG A 1 103 ? 15.837 1.759 -20.247 1.00 84.94 103 ARG A C 1
ATOM 764 O O . ARG A 1 103 ? 16.283 2.693 -20.902 1.00 84.94 103 ARG A O 1
ATOM 771 N N . ALA A 1 104 ? 15.333 1.922 -19.021 1.00 85.25 104 ALA A N 1
ATOM 772 C CA . ALA A 1 104 ? 15.304 3.221 -18.356 1.00 85.25 104 ALA A CA 1
ATOM 773 C C . ALA A 1 104 ? 16.681 3.593 -17.773 1.00 85.25 104 ALA A C 1
ATOM 775 O O . ALA A 1 104 ? 17.326 2.737 -17.162 1.00 85.25 104 ALA A O 1
ATOM 776 N N . PRO A 1 105 ? 17.107 4.871 -17.858 1.00 81.44 105 PRO A N 1
ATOM 777 C CA . PRO A 1 105 ? 18.413 5.317 -17.359 1.00 81.44 105 PRO A CA 1
ATOM 778 C C . PRO A 1 105 ? 18.667 5.048 -15.867 1.00 81.44 105 PRO A C 1
ATOM 780 O O . PRO A 1 105 ? 19.804 4.827 -15.468 1.00 81.44 105 PRO A O 1
ATOM 783 N N . ALA A 1 106 ? 17.618 5.059 -15.040 1.00 84.94 106 ALA A N 1
ATOM 784 C CA . ALA A 1 106 ? 17.705 4.882 -13.586 1.00 84.94 106 ALA A CA 1
ATOM 785 C C . ALA A 1 106 ? 17.395 3.445 -13.114 1.00 84.94 106 ALA A C 1
ATOM 787 O O . ALA A 1 106 ? 17.151 3.201 -11.927 1.00 84.94 106 ALA A O 1
ATOM 788 N N . TRP A 1 107 ? 17.368 2.480 -14.035 1.00 87.81 107 TRP A N 1
ATOM 789 C CA . TRP A 1 107 ? 17.171 1.071 -13.708 1.00 87.81 107 TRP A CA 1
ATOM 790 C C . TRP A 1 107 ? 18.369 0.496 -12.925 1.00 87.81 107 TRP A C 1
ATOM 792 O O . TRP A 1 107 ? 19.508 0.748 -13.315 1.00 87.81 107 TRP A O 1
ATOM 802 N N . PRO A 1 108 ? 18.170 -0.327 -11.872 1.00 93.19 108 PRO A N 1
ATOM 803 C CA . PRO A 1 108 ? 16.908 -0.760 -11.256 1.00 93.19 108 PRO A CA 1
ATOM 804 C C . PRO A 1 108 ? 16.480 0.082 -10.035 1.00 93.19 108 PRO A C 1
ATOM 806 O O . PRO A 1 108 ? 15.528 -0.283 -9.339 1.00 93.19 108 PRO A O 1
ATOM 809 N N . TRP A 1 109 ? 17.184 1.176 -9.726 1.00 92.62 109 TRP A N 1
ATOM 810 C CA . TRP A 1 109 ? 17.032 1.866 -8.443 1.00 92.62 109 TRP A CA 1
ATOM 811 C C . TRP A 1 109 ? 15.666 2.480 -8.202 1.00 92.62 109 TRP A C 1
ATOM 813 O O . TRP A 1 109 ? 15.164 2.366 -7.088 1.00 92.62 109 TRP A O 1
ATOM 823 N N . TYR A 1 110 ? 15.022 3.047 -9.219 1.00 89.94 110 TYR A N 1
ATOM 824 C CA . TYR A 1 110 ? 13.684 3.616 -9.037 1.00 89.94 110 TYR A CA 1
ATOM 825 C C . TYR A 1 110 ? 12.654 2.563 -8.623 1.00 89.94 110 TYR A C 1
ATOM 827 O O . TYR A 1 110 ? 11.911 2.782 -7.668 1.00 89.94 110 TYR A O 1
ATOM 835 N N . VAL A 1 111 ? 12.667 1.387 -9.258 1.00 94.31 111 VAL A N 1
ATOM 836 C CA . VAL A 1 111 ? 11.764 0.288 -8.890 1.00 94.31 111 VAL A CA 1
ATOM 837 C C . VAL A 1 111 ? 12.047 -0.197 -7.474 1.00 94.31 111 VAL A C 1
ATOM 839 O O . VAL A 1 111 ? 11.114 -0.355 -6.690 1.00 94.31 111 VAL A O 1
ATOM 842 N N . LEU A 1 112 ? 13.317 -0.395 -7.117 1.00 95.94 112 LEU A N 1
ATOM 843 C CA . LEU A 1 112 ? 13.700 -0.854 -5.780 1.00 95.94 112 LEU A CA 1
ATOM 844 C C . LEU A 1 112 ? 13.300 0.142 -4.689 1.00 95.94 112 LEU A C 1
ATOM 846 O O . LEU A 1 112 ? 12.613 -0.234 -3.740 1.00 95.94 112 LEU A O 1
ATOM 850 N N . MET A 1 113 ? 13.674 1.412 -4.845 1.00 96.00 113 MET A N 1
ATOM 851 C CA . MET A 1 113 ? 13.384 2.453 -3.861 1.00 96.00 113 MET A CA 1
ATOM 852 C C . MET A 1 113 ? 11.882 2.664 -3.686 1.00 96.00 113 MET A C 1
ATOM 854 O O . MET A 1 113 ? 11.411 2.715 -2.553 1.00 96.00 113 MET A O 1
ATOM 858 N N . LEU A 1 114 ? 11.114 2.729 -4.779 1.00 95.88 114 LEU A N 1
ATOM 859 C CA . LEU A 1 114 ? 9.666 2.921 -4.698 1.00 95.88 114 LEU A CA 1
ATOM 860 C C . LEU A 1 114 ? 8.947 1.678 -4.164 1.00 95.88 114 LEU A C 1
ATOM 862 O O . LEU A 1 114 ? 7.991 1.814 -3.404 1.00 95.88 114 LEU A O 1
ATOM 866 N N . THR A 1 115 ? 9.427 0.470 -4.471 1.00 97.56 115 THR A N 1
ATOM 867 C CA . THR A 1 115 ? 8.886 -0.767 -3.882 1.00 97.56 115 THR A CA 1
ATOM 868 C C . THR A 1 115 ? 9.054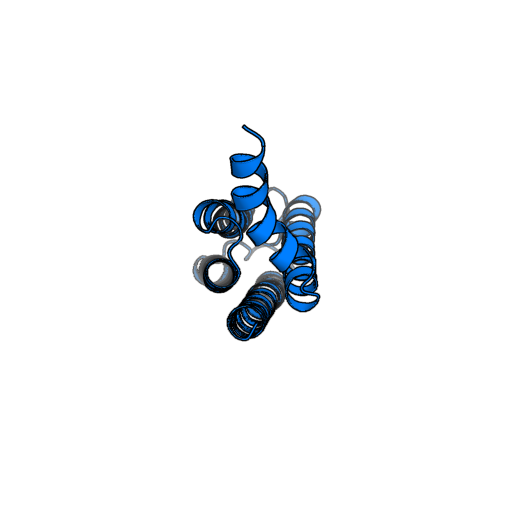 -0.772 -2.366 1.00 97.56 115 THR A C 1
ATOM 870 O O . THR A 1 115 ? 8.082 -1.005 -1.648 1.00 97.56 115 THR A O 1
ATOM 873 N N . VAL A 1 116 ? 10.255 -0.457 -1.873 1.00 98.12 116 VAL A N 1
ATOM 874 C CA . VAL A 1 116 ? 10.532 -0.392 -0.431 1.00 98.12 116 VAL A CA 1
ATOM 875 C C . VAL A 1 116 ? 9.743 0.739 0.226 1.00 98.12 116 VAL A C 1
ATOM 877 O O . VAL A 1 116 ? 9.114 0.522 1.257 1.00 98.12 116 VAL A O 1
ATOM 880 N N . PHE A 1 117 ? 9.729 1.926 -0.381 1.00 98.38 117 PHE A N 1
ATOM 881 C CA . PHE A 1 117 ? 9.033 3.096 0.150 1.00 98.38 117 PHE A CA 1
ATOM 882 C C . PHE A 1 117 ? 7.526 2.858 0.296 1.00 98.38 117 PHE A C 1
ATOM 884 O O . PHE A 1 117 ? 6.983 3.005 1.391 1.00 98.38 117 PHE A O 1
ATOM 891 N N . PHE A 1 118 ? 6.843 2.435 -0.773 1.00 98.44 118 PHE A N 1
ATOM 892 C CA . PHE A 1 118 ? 5.408 2.162 -0.704 1.00 98.44 118 PHE A CA 1
ATOM 893 C C . PHE A 1 118 ? 5.103 0.939 0.158 1.00 98.44 118 PHE A C 1
ATOM 895 O O . PHE A 1 118 ? 4.163 0.979 0.949 1.00 98.44 118 PHE A O 1
ATOM 902 N N . GLY A 1 119 ? 5.919 -0.117 0.08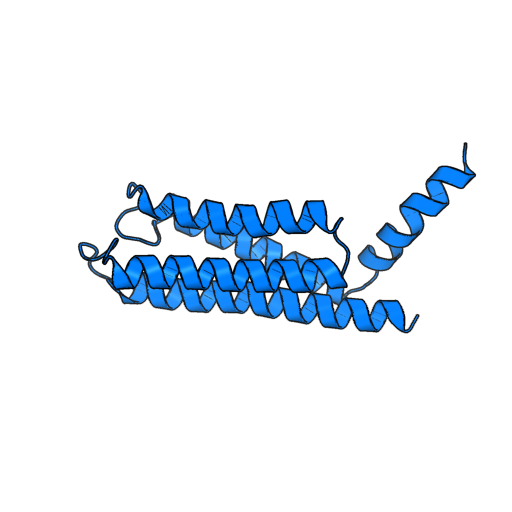0 1.00 98.56 119 GLY A N 1
ATOM 903 C CA . GLY A 1 119 ? 5.790 -1.290 0.944 1.00 98.56 119 GLY A CA 1
ATOM 904 C C . GLY A 1 119 ? 5.843 -0.916 2.427 1.00 98.56 119 GLY A C 1
ATOM 905 O O . GLY A 1 119 ? 4.997 -1.360 3.203 1.00 98.56 119 GLY A O 1
ATOM 906 N N . ALA A 1 120 ? 6.765 -0.028 2.808 1.00 98.69 120 ALA A N 1
ATOM 907 C CA . ALA A 1 120 ? 6.875 0.488 4.167 1.00 98.69 120 ALA A CA 1
ATOM 908 C C . ALA A 1 120 ? 5.649 1.315 4.582 1.00 98.69 120 ALA A C 1
ATOM 910 O O . ALA A 1 120 ? 5.174 1.155 5.703 1.00 98.69 120 ALA A O 1
ATOM 911 N N . LEU A 1 121 ? 5.093 2.151 3.697 1.00 98.75 121 LEU A N 1
ATOM 912 C CA . LEU A 1 121 ? 3.869 2.910 3.987 1.00 98.75 121 LEU A CA 1
ATOM 913 C C . LEU A 1 121 ? 2.656 1.997 4.207 1.00 98.75 121 LEU A C 1
ATOM 915 O O . LEU A 1 121 ? 1.911 2.189 5.172 1.00 98.75 121 LEU A O 1
ATOM 919 N N . TRP A 1 122 ? 2.474 0.984 3.353 1.00 98.62 122 TRP A N 1
ATOM 920 C CA . TRP A 1 122 ? 1.411 -0.010 3.514 1.00 98.62 122 TRP A CA 1
ATOM 921 C C . TRP A 1 122 ? 1.581 -0.783 4.819 1.00 98.62 122 TRP A C 1
ATOM 923 O O . TRP A 1 122 ? 0.650 -0.868 5.619 1.00 98.62 122 TRP A O 1
ATOM 933 N N . PHE A 1 123 ? 2.789 -1.275 5.090 1.00 98.62 123 PHE A N 1
ATOM 934 C CA . PHE A 1 123 ? 3.090 -1.995 6.321 1.00 98.62 123 PHE A CA 1
ATOM 935 C C . PHE A 1 123 ? 2.853 -1.126 7.564 1.00 98.62 123 PHE A C 1
ATOM 937 O O . PHE A 1 123 ? 2.176 -1.549 8.500 1.00 98.62 123 PHE A O 1
ATOM 944 N N . PHE A 1 124 ? 3.333 0.118 7.557 1.00 98.75 124 PHE A N 1
ATOM 945 C CA . PHE A 1 124 ? 3.150 1.057 8.660 1.00 98.75 124 PHE A CA 1
ATOM 946 C C . PHE A 1 124 ? 1.670 1.381 8.903 1.00 98.75 124 PHE A C 1
ATOM 948 O O . PHE A 1 124 ? 1.220 1.385 10.049 1.00 98.75 124 PHE A O 1
ATOM 955 N N . SER A 1 125 ? 0.879 1.574 7.844 1.00 98.56 125 SER A N 1
ATOM 956 C CA . SER A 1 125 ? -0.575 1.724 7.971 1.00 98.56 125 SER A CA 1
ATOM 957 C C . SER A 1 125 ? -1.225 0.474 8.583 1.00 98.56 125 SER A C 1
ATOM 959 O O . SER A 1 125 ? -2.053 0.587 9.489 1.00 98.56 125 SER A O 1
ATOM 961 N N . GLY A 1 126 ? -0.808 -0.724 8.157 1.00 98.38 126 GLY A N 1
ATOM 962 C CA . GLY A 1 126 ? -1.276 -1.994 8.717 1.00 98.38 126 GLY A CA 1
ATOM 963 C C . GLY A 1 126 ? -0.990 -2.133 10.212 1.00 98.38 126 GLY A C 1
ATOM 964 O O . GLY A 1 126 ? -1.889 -2.483 10.981 1.00 98.38 126 GLY A O 1
ATOM 965 N N . TRP A 1 127 ? 0.220 -1.763 10.631 1.00 98.50 127 TRP A N 1
ATOM 966 C CA . TRP A 1 127 ? 0.611 -1.714 12.038 1.00 98.50 127 TRP A CA 1
ATOM 967 C C . TRP A 1 127 ? -0.243 -0.719 12.841 1.00 98.50 127 TRP A C 1
ATOM 969 O O . TRP A 1 127 ? -0.736 -1.048 13.919 1.00 98.50 127 TRP A O 1
ATOM 979 N N . LEU A 1 128 ? -0.525 0.472 12.304 1.00 98.06 128 LEU A N 1
ATOM 980 C CA . LEU A 1 128 ? -1.419 1.431 12.965 1.00 98.06 128 LEU A CA 1
ATOM 981 C C . LEU A 1 128 ? -2.856 0.897 13.099 1.00 98.06 128 LEU A C 1
ATOM 983 O O . LEU A 1 128 ? -3.493 1.102 14.134 1.00 98.06 128 LEU A O 1
ATOM 987 N N . PHE A 1 129 ? -3.376 0.185 12.094 1.00 97.56 129 PHE A N 1
ATOM 988 C CA . PHE A 1 129 ? -4.692 -0.457 12.184 1.00 97.56 129 PHE A CA 1
ATOM 989 C C . PHE A 1 129 ? -4.739 -1.574 13.233 1.00 97.56 129 PHE A C 1
ATOM 991 O O . PHE A 1 129 ? -5.770 -1.733 13.893 1.00 97.56 129 PHE A O 1
ATOM 998 N N . GLN A 1 130 ? -3.644 -2.316 13.419 1.00 97.06 130 GLN A N 1
ATOM 999 C CA . GLN A 1 130 ? -3.502 -3.276 14.515 1.00 97.06 130 GLN A CA 1
ATOM 1000 C C . GLN A 1 130 ? -3.597 -2.581 15.872 1.00 97.06 130 GLN A C 1
ATOM 1002 O O . GLN A 1 130 ? -4.459 -2.931 16.677 1.00 97.06 130 GLN A O 1
ATOM 1007 N N . THR A 1 131 ? -2.795 -1.538 16.081 1.00 96.25 131 THR A N 1
ATOM 1008 C CA . THR A 1 131 ? -2.798 -0.753 17.321 1.00 96.25 131 THR A CA 1
ATOM 1009 C C . THR A 1 131 ? -4.183 -0.159 17.603 1.00 96.25 131 THR A C 1
ATOM 1011 O O . THR A 1 131 ? -4.679 -0.207 18.728 1.00 96.25 131 THR A O 1
ATOM 1014 N N . ALA A 1 132 ? -4.871 0.352 16.577 1.00 95.25 132 ALA A N 1
ATOM 1015 C CA . ALA A 1 132 ? -6.235 0.855 16.718 1.00 95.25 132 ALA A CA 1
ATOM 1016 C C . ALA A 1 132 ? -7.238 -0.250 17.100 1.00 95.25 132 ALA A C 1
ATOM 1018 O O . ALA A 1 132 ? -8.161 -0.003 17.876 1.00 95.25 132 ALA A O 1
ATOM 1019 N N . ALA A 1 133 ? -7.070 -1.469 16.577 1.00 94.00 133 ALA A N 1
ATOM 1020 C CA . ALA A 1 133 ? -7.919 -2.604 16.924 1.00 94.00 133 ALA A CA 1
ATOM 1021 C C . ALA A 1 133 ? -7.781 -3.009 18.396 1.00 94.00 133 ALA A C 1
ATOM 1023 O O . ALA A 1 133 ? -8.77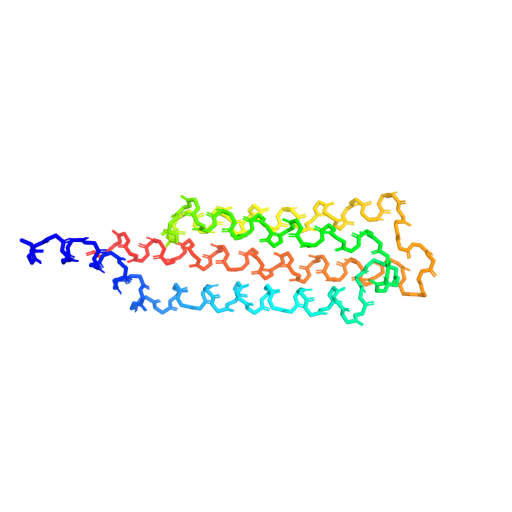8 -3.336 19.036 1.00 94.00 133 ALA A O 1
ATOM 1024 N N . GLU A 1 134 ? -6.558 -2.991 18.919 1.00 93.88 134 GLU A N 1
ATOM 1025 C CA . GLU A 1 134 ? -6.259 -3.302 20.319 1.00 93.88 134 GLU A CA 1
ATOM 1026 C C . GLU A 1 134 ? -6.859 -2.243 21.253 1.00 93.88 134 GLU A C 1
ATOM 1028 O O . GLU A 1 134 ? -7.563 -2.583 22.202 1.00 93.88 134 GLU A O 1
ATOM 1033 N N . GLN A 1 135 ? -6.702 -0.957 20.919 1.00 91.75 135 GLN A N 1
ATOM 1034 C CA . GLN A 1 135 ? -7.305 0.150 21.672 1.00 91.75 135 GLN A CA 1
ATOM 1035 C C . GLN A 1 135 ? -8.839 0.109 21.698 1.00 91.75 135 GLN A C 1
ATOM 1037 O O . GLN A 1 135 ? -9.446 0.513 22.685 1.00 91.75 135 GLN A O 1
ATOM 1042 N N . LEU A 1 136 ? -9.475 -0.325 20.606 1.00 87.75 136 LEU A N 1
ATOM 1043 C CA . LEU A 1 136 ? -10.934 -0.428 20.518 1.00 87.75 136 LEU A CA 1
ATOM 1044 C C . LEU A 1 136 ? -11.486 -1.668 21.230 1.00 87.75 136 LEU A C 1
ATOM 1046 O O . LEU A 1 136 ? -12.639 -1.645 21.632 1.00 87.75 136 LEU A O 1
ATOM 1050 N N . ALA A 1 137 ? -10.689 -2.730 21.382 1.00 86.25 137 ALA A N 1
ATOM 1051 C CA . ALA A 1 137 ? -11.086 -3.934 22.112 1.00 86.25 137 ALA A CA 1
ATOM 1052 C C . ALA A 1 137 ? -10.959 -3.786 23.639 1.00 86.25 137 ALA A C 1
ATOM 1054 O O . ALA A 1 137 ? -11.608 -4.525 24.371 1.00 86.25 137 ALA A O 1
ATOM 1055 N N . GLY A 1 138 ? -10.115 -2.863 24.111 1.00 80.44 138 GLY A N 1
ATOM 1056 C CA . GLY A 1 138 ? -9.956 -2.541 25.534 1.00 80.44 138 GLY A CA 1
ATOM 1057 C C . GLY A 1 138 ? -10.902 -1.453 26.062 1.00 80.44 138 GLY A C 1
ATOM 1058 O O . GLY A 1 138 ? -10.714 -1.008 27.192 1.00 80.44 138 GLY A O 1
ATOM 1059 N N . ARG A 1 139 ? -11.858 -0.987 25.251 1.00 63.28 139 ARG A N 1
ATOM 1060 C CA . ARG A 1 139 ? -12.911 -0.027 25.624 1.00 63.28 139 ARG A CA 1
ATOM 1061 C C . ARG A 1 139 ? -14.240 -0.743 25.790 1.00 63.28 139 ARG A C 1
ATOM 1063 O O . ARG A 1 139 ? -15.011 -0.294 26.662 1.00 63.28 139 ARG A O 1
#

Radius of gyration: 17.56 Å; chains: 1; bounding box: 56×22×47 Å

pLDDT: mean 89.52, std 13.66, range [45.44, 98.75]

Secondary structure (DSSP, 8-state):
-HHHHHHHHHHHHHHHT-HHHHHHHHHHHHHHHHHHHHHHHT-SSSSTT-GGGHHHHHHHHHHHHHHHHTTT-HHHHHHHHHHHHHHHHHHHHHHHHHTTTTTSTTTTHHHHHHHHHHHHHHHHHHHHHHHHHHHHHT-